Protein AF-A0A2N0QLP4-F1 (afdb_monomer)

pLDDT: mean 78.79, std 18.4, range [30.2, 96.81]

Organism: NCBI:txid588596

Solvent-accessible surface area (backbone atoms only — not comparable to full-atom values): 8667 Å² total; per-residue (Å²): 113,74,90,75,47,70,54,49,47,55,78,77,74,35,50,62,69,62,49,50,54,50,49,53,53,49,31,59,76,67,69,59,76,53,59,71,58,51,53,51,50,56,58,71,15,49,78,72,50,91,89,51,46,68,65,55,48,53,53,50,51,66,64,52,64,86,53,86,44,71,70,59,44,50,50,46,46,52,55,46,45,57,53,60,49,67,59,84,50,93,89,62,85,76,83,59,62,44,80,93,77,69,45,42,76,80,67,47,88,86,65,79,62,91,50,103,51,104,46,83,66,80,75,79,78,84,67,97,75,83,84,79,84,131

Foldseek 3Di:
DLLPAAADFVLRVGDLVVSLVVLVVVCVVVVVFDLVVSLVSLVSNYPQDPVCNVVLVVQSCVLSVPDDGPVSNSVSVVVSSVVVSPDDDQVDQDWDADPVVRDIPVNDPPDQPPAPDPDSRNRDDDDPDDDDDD

Sequence (134 aa):
MLQSLKYVPENKGGNTSKFISKFRKLCYNAEINDIEEQKKYLYNSLPLPINHFDSISIEFYKKMENEDSINKLIKEFEDFAVYLSKLITNESIVVLKHVATGKYLSSNANLCYNTGSSTQLIRHFYKPNLFSYF

Radius of gyration: 19.39 Å; Cα contacts (8 Å, |Δi|>4): 91; chains: 1; bounding box: 48×26×48 Å

Structure (mmCIF, N/CA/C/O backbone):
data_AF-A0A2N0QLP4-F1
#
_entry.id   AF-A0A2N0QLP4-F1
#
loop_
_atom_site.group_PDB
_atom_site.id
_atom_site.type_symbol
_atom_site.label_atom_id
_atom_site.label_alt_id
_atom_site.label_comp_id
_atom_site.label_asym_id
_atom_site.label_entity_id
_atom_site.label_seq_id
_atom_site.pdbx_PDB_ins_code
_atom_site.Cartn_x
_atom_site.Cartn_y
_atom_site.Cartn_z
_atom_site.occupancy
_atom_site.B_iso_or_equiv
_atom_site.auth_seq_id
_atom_site.auth_comp_id
_atom_site.auth_asym_id
_atom_site.auth_atom_id
_atom_site.pdbx_PDB_model_num
ATOM 1 N N . MET A 1 1 ? -6.282 -9.452 12.109 1.00 62.16 1 MET A N 1
ATOM 2 C CA . MET A 1 1 ? -7.005 -8.157 12.232 1.00 62.16 1 MET A CA 1
ATOM 3 C C . MET A 1 1 ? -6.045 -7.045 11.822 1.00 62.16 1 MET A C 1
ATOM 5 O O . MET A 1 1 ? -4.859 -7.319 11.869 1.00 62.16 1 MET A O 1
ATOM 9 N N . LEU A 1 2 ? -6.525 -5.890 11.334 1.00 68.31 2 LEU A N 1
ATOM 10 C CA . LEU A 1 2 ? -5.818 -4.779 10.636 1.00 68.31 2 LEU A CA 1
ATOM 11 C C . LEU A 1 2 ? -4.276 -4.708 10.653 1.00 68.31 2 LEU A C 1
ATOM 13 O O . LEU A 1 2 ? -3.692 -4.498 9.599 1.00 68.31 2 LEU A O 1
ATOM 17 N N . GLN A 1 3 ? -3.616 -4.949 11.784 1.00 67.19 3 GLN A N 1
ATOM 18 C CA . GLN A 1 3 ? -2.157 -5.093 11.910 1.00 67.19 3 GLN A CA 1
ATOM 19 C C . GLN A 1 3 ? -1.514 -6.108 10.941 1.00 67.19 3 GLN A C 1
ATOM 21 O O . GLN A 1 3 ? -0.334 -6.003 10.631 1.00 67.19 3 GLN A O 1
ATOM 26 N N . SER A 1 4 ? -2.269 -7.095 10.445 1.00 78.31 4 SER A N 1
ATOM 27 C CA . SER A 1 4 ? -1.783 -8.069 9.456 1.00 78.31 4 SER A CA 1
ATOM 28 C C . SER A 1 4 ? -2.093 -7.687 8.002 1.00 78.31 4 SER A C 1
ATOM 30 O O . SER A 1 4 ? -1.813 -8.471 7.091 1.00 78.31 4 SER A O 1
ATOM 32 N N . LEU A 1 5 ? -2.741 -6.541 7.764 1.00 90.81 5 LEU A N 1
ATOM 33 C CA . LEU A 1 5 ? -3.064 -6.066 6.425 1.00 90.81 5 LEU A CA 1
ATOM 34 C C . LEU A 1 5 ? -1.792 -5.520 5.773 1.00 90.81 5 LEU A C 1
ATOM 36 O O . LEU A 1 5 ? -1.170 -4.602 6.291 1.00 90.81 5 LEU A O 1
ATOM 40 N N . LYS A 1 6 ? -1.421 -6.084 4.625 1.00 92.88 6 LYS A N 1
ATOM 41 C CA . LYS A 1 6 ? -0.271 -5.632 3.843 1.00 92.88 6 LYS A CA 1
ATOM 42 C C . LYS A 1 6 ? -0.750 -5.060 2.525 1.00 92.88 6 LYS A C 1
ATOM 44 O O . LYS A 1 6 ? -1.535 -5.701 1.820 1.00 92.88 6 LYS A O 1
ATOM 49 N N . TYR A 1 7 ? -0.271 -3.871 2.209 1.00 93.50 7 TYR A N 1
ATOM 50 C CA . TYR A 1 7 ? -0.460 -3.253 0.915 1.00 93.50 7 TYR A CA 1
ATOM 51 C C . TYR A 1 7 ? 0.591 -3.775 -0.070 1.00 93.50 7 TYR A C 1
ATOM 53 O O . TYR A 1 7 ? 1.770 -3.909 0.257 1.00 93.50 7 TYR A O 1
ATOM 61 N N . VAL A 1 8 ? 0.150 -4.071 -1.291 1.00 91.50 8 VAL A N 1
ATOM 62 C CA . VAL A 1 8 ? 1.025 -4.404 -2.417 1.00 91.50 8 VAL A CA 1
ATOM 63 C C . VAL A 1 8 ? 0.704 -3.414 -3.537 1.00 91.50 8 VAL A C 1
ATOM 65 O O . VAL A 1 8 ? -0.445 -3.388 -3.982 1.00 91.50 8 VAL A O 1
ATOM 68 N N . PRO A 1 9 ? 1.677 -2.602 -3.982 1.00 89.19 9 PRO A N 1
ATOM 69 C CA . PRO A 1 9 ? 1.509 -1.700 -5.111 1.00 89.19 9 PRO A CA 1
ATOM 70 C C . PRO A 1 9 ? 1.201 -2.438 -6.414 1.00 89.19 9 PRO A C 1
ATOM 72 O O . PRO A 1 9 ? 1.633 -3.573 -6.628 1.00 89.19 9 PRO A O 1
ATOM 75 N N . GLU A 1 10 ? 0.498 -1.773 -7.325 1.00 89.44 10 GLU A N 1
ATOM 76 C CA . GLU A 1 10 ? 0.076 -2.366 -8.603 1.00 89.44 10 GLU A CA 1
ATOM 77 C C . GLU A 1 10 ? 1.251 -2.755 -9.503 1.00 89.44 10 GLU A C 1
ATOM 79 O O . GLU A 1 10 ? 1.219 -3.808 -10.135 1.00 89.44 10 GLU A O 1
ATOM 84 N N . ASN A 1 11 ? 2.345 -1.985 -9.484 1.00 83.94 11 ASN A N 1
ATOM 85 C CA . ASN A 1 11 ? 3.571 -2.328 -10.217 1.00 83.94 11 ASN A CA 1
ATOM 86 C C . ASN A 1 11 ? 4.246 -3.624 -9.714 1.00 83.94 11 ASN A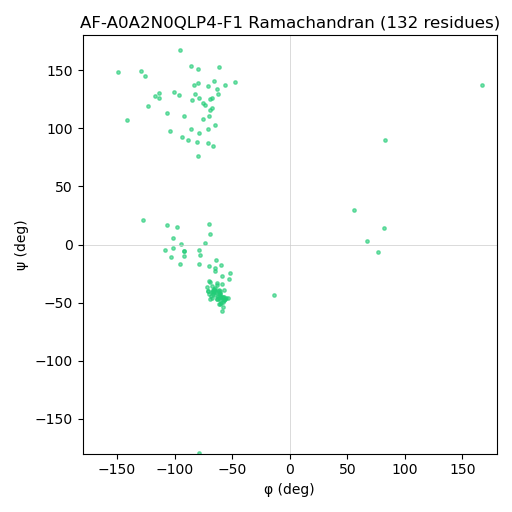 C 1
ATOM 88 O O . ASN A 1 11 ? 5.106 -4.170 -10.399 1.00 83.94 11 ASN A O 1
ATOM 92 N N . LYS A 1 12 ? 3.846 -4.132 -8.540 1.00 86.12 12 LYS A N 1
ATOM 93 C CA . LYS A 1 12 ? 4.264 -5.419 -7.962 1.00 86.12 12 LYS A CA 1
ATOM 94 C C . LYS A 1 12 ? 3.156 -6.482 -8.036 1.00 86.12 12 LYS A C 1
ATOM 96 O O . LYS A 1 12 ? 3.220 -7.482 -7.327 1.00 86.12 12 LYS A O 1
ATOM 101 N N . GLY A 1 13 ? 2.135 -6.273 -8.873 1.00 88.25 13 GLY A N 1
ATOM 102 C CA . GLY A 1 13 ? 1.015 -7.202 -9.065 1.00 88.25 13 GLY A CA 1
ATOM 103 C C . GLY A 1 13 ? -0.091 -7.098 -8.009 1.00 88.25 13 GLY A C 1
ATOM 104 O O . GLY A 1 13 ? -0.919 -8.002 -7.889 1.00 88.25 13 GLY A O 1
ATOM 105 N N . GLY A 1 14 ? -0.101 -6.027 -7.214 1.00 92.62 14 GLY A N 1
ATOM 106 C CA . GLY A 1 14 ? -1.159 -5.758 -6.247 1.00 92.62 14 GLY A CA 1
ATOM 107 C C . GLY A 1 14 ? -2.430 -5.168 -6.863 1.00 92.62 14 GLY A C 1
ATOM 108 O O . GLY A 1 14 ? -2.531 -4.967 -8.069 1.00 92.62 14 GLY A O 1
ATOM 109 N N . ASN A 1 15 ? -3.422 -4.889 -6.014 1.00 95.25 15 ASN A N 1
ATOM 110 C CA . ASN A 1 15 ? -4.681 -4.260 -6.418 1.00 95.25 15 ASN A CA 1
ATOM 111 C C . ASN A 1 15 ? -5.135 -3.268 -5.339 1.00 95.25 15 ASN A C 1
ATOM 113 O O . ASN A 1 15 ? -5.599 -3.675 -4.266 1.00 95.25 15 ASN A O 1
ATOM 117 N N . THR A 1 16 ? -5.001 -1.975 -5.639 1.00 95.56 16 THR A N 1
ATOM 118 C CA . THR A 1 16 ? -5.281 -0.874 -4.707 1.00 95.56 16 THR A CA 1
ATOM 119 C C . THR A 1 16 ? -6.746 -0.857 -4.282 1.00 95.56 16 THR A C 1
ATOM 121 O O . THR A 1 16 ? -7.044 -0.824 -3.089 1.00 95.56 16 THR A O 1
ATOM 124 N N . SER A 1 17 ? -7.673 -1.006 -5.232 1.00 96.19 17 SER A N 1
ATOM 125 C CA . SER A 1 17 ? -9.117 -1.021 -4.960 1.00 96.19 17 SER A CA 1
ATOM 126 C C . SER A 1 17 ? -9.525 -2.166 -4.018 1.00 96.19 17 SER A C 1
ATOM 128 O O . SER A 1 17 ? -10.250 -1.964 -3.039 1.00 96.19 17 SER A O 1
ATOM 130 N N . LYS A 1 18 ? -8.994 -3.375 -4.242 1.00 96.56 18 LYS A N 1
ATOM 131 C CA . LYS A 1 18 ? -9.242 -4.548 -3.389 1.00 96.56 18 LYS A CA 1
ATOM 132 C C . LYS A 1 18 ? -8.672 -4.356 -1.986 1.00 96.56 18 LYS A C 1
ATOM 134 O O . LYS A 1 18 ? -9.309 -4.755 -1.008 1.00 96.56 18 LYS A O 1
ATOM 139 N N . PHE A 1 19 ? -7.488 -3.754 -1.879 1.00 96.50 19 PHE A N 1
ATOM 140 C CA . PHE A 1 19 ? -6.898 -3.392 -0.594 1.00 96.50 19 PHE A CA 1
ATOM 141 C C . PHE A 1 19 ? -7.784 -2.391 0.158 1.00 96.50 19 PHE A C 1
ATOM 143 O O . PHE A 1 19 ? -8.158 -2.670 1.296 1.00 96.50 19 PHE A O 1
ATOM 150 N N . ILE A 1 20 ? -8.196 -1.295 -0.487 1.00 96.81 20 ILE A N 1
ATOM 151 C CA . ILE A 1 20 ? -9.054 -0.252 0.099 1.00 96.81 20 I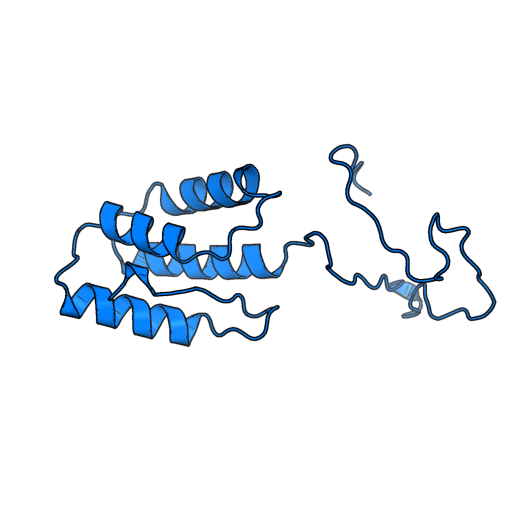LE A CA 1
ATOM 152 C C . ILE A 1 20 ? -10.388 -0.833 0.570 1.00 96.81 20 ILE A C 1
ATOM 154 O O . ILE A 1 20 ? -10.823 -0.566 1.689 1.00 96.81 20 ILE A O 1
ATOM 158 N N . SER A 1 21 ? -11.026 -1.672 -0.250 1.00 96.69 21 SER A N 1
ATOM 159 C CA . SER A 1 21 ? -12.279 -2.344 0.111 1.00 96.69 21 SER A CA 1
ATOM 160 C C . SER A 1 21 ? -12.120 -3.188 1.381 1.00 96.69 21 SER A C 1
ATOM 162 O O . SER A 1 21 ? -12.927 -3.099 2.311 1.00 96.69 21 SER A O 1
ATOM 164 N N . LYS A 1 22 ? -11.030 -3.961 1.466 1.00 96.12 22 LYS A N 1
ATOM 165 C CA . LYS A 1 22 ? -10.715 -4.772 2.646 1.00 96.12 22 LYS A CA 1
ATOM 166 C C . LYS A 1 22 ? -10.389 -3.907 3.864 1.00 96.12 22 LYS A C 1
ATOM 168 O O . LYS A 1 22 ? -10.861 -4.222 4.952 1.00 96.12 22 LYS A O 1
ATOM 173 N N . PHE A 1 23 ? -9.615 -2.839 3.687 1.00 96.00 23 PHE A N 1
ATOM 174 C CA . PHE A 1 23 ? -9.278 -1.879 4.736 1.00 96.00 23 PHE A CA 1
ATOM 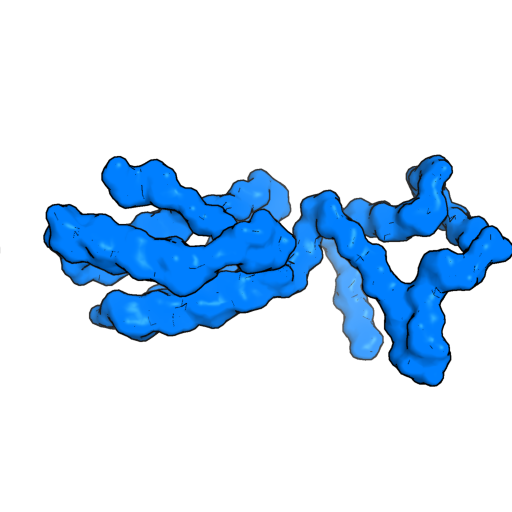175 C C . PHE A 1 23 ? -10.542 -1.258 5.340 1.00 96.00 23 PHE A C 1
ATOM 177 O O . PHE A 1 23 ? -10.773 -1.406 6.536 1.00 96.00 23 PHE A O 1
ATOM 184 N N . ARG A 1 24 ? -11.422 -0.687 4.505 1.00 94.94 24 ARG A N 1
ATOM 185 C CA . ARG A 1 24 ? -12.695 -0.086 4.939 1.00 94.94 24 ARG A CA 1
ATOM 186 C C . ARG A 1 24 ? -13.555 -1.068 5.726 1.00 94.94 24 ARG A C 1
ATOM 188 O O . ARG A 1 24 ? -14.052 -0.726 6.794 1.00 94.94 24 ARG A O 1
ATOM 195 N N . LYS A 1 25 ? -13.695 -2.302 5.228 1.00 94.75 25 LYS A N 1
ATOM 196 C CA . LYS A 1 25 ? -14.460 -3.353 5.914 1.00 94.75 25 LYS A CA 1
ATOM 197 C C . LYS A 1 25 ? -13.878 -3.678 7.291 1.00 94.75 25 LYS A C 1
ATOM 199 O O . LYS A 1 25 ? -14.630 -3.903 8.230 1.00 94.75 25 LYS A O 1
ATOM 204 N N . LEU A 1 26 ? -12.552 -3.713 7.416 1.00 94.62 26 LEU A N 1
ATOM 205 C CA . LEU A 1 26 ? -11.899 -3.975 8.695 1.00 94.62 26 LEU A CA 1
ATOM 206 C C . LEU A 1 26 ? -12.058 -2.809 9.675 1.00 94.62 26 LEU A C 1
ATOM 208 O O . LEU A 1 26 ? -12.342 -3.075 10.836 1.00 94.62 26 LEU A O 1
ATOM 212 N N . CYS A 1 27 ? -11.914 -1.559 9.224 1.00 93.88 27 CYS A N 1
ATOM 213 C CA . CYS A 1 27 ? -12.145 -0.384 10.070 1.00 93.88 27 CYS A CA 1
ATOM 214 C C . CYS A 1 27 ? -13.588 -0.344 10.575 1.00 93.88 27 CYS A C 1
ATOM 216 O O . CYS A 1 27 ? -13.803 -0.187 11.770 1.00 93.88 27 CYS A O 1
ATOM 218 N N . TYR A 1 28 ? -14.559 -0.578 9.686 1.00 93.25 28 TYR A N 1
ATOM 219 C CA . TYR A 1 28 ? -15.976 -0.631 10.041 1.00 93.25 28 TYR A CA 1
ATOM 220 C C . TYR A 1 28 ? -16.274 -1.729 11.070 1.00 93.25 28 TYR A C 1
ATOM 222 O O . TYR A 1 28 ? -16.866 -1.459 12.107 1.00 93.25 28 TYR A O 1
ATOM 230 N N . ASN A 1 29 ? -15.804 -2.956 10.825 1.00 93.38 29 ASN A N 1
ATOM 231 C CA . ASN A 1 29 ? -16.042 -4.088 11.725 1.00 93.38 29 ASN A CA 1
ATOM 232 C C . ASN A 1 29 ? -15.379 -3.936 13.103 1.00 93.38 29 ASN A C 1
ATOM 234 O O . ASN A 1 29 ? -15.773 -4.627 14.036 1.00 93.38 29 ASN A O 1
ATOM 238 N N . ALA A 1 30 ? -14.332 -3.119 13.203 1.00 92.56 30 ALA A N 1
ATOM 239 C CA . ALA A 1 30 ? -13.612 -2.855 14.444 1.00 92.56 30 ALA A CA 1
ATOM 240 C C . ALA A 1 30 ? -14.003 -1.509 15.079 1.00 92.56 30 ALA A C 1
ATOM 242 O O . ALA A 1 30 ? -13.376 -1.114 16.054 1.00 92.56 30 ALA A O 1
ATOM 243 N N . GLU A 1 31 ? -14.994 -0.809 14.514 1.00 93.75 31 GLU A N 1
ATOM 244 C CA . GLU A 1 31 ? -15.465 0.505 14.973 1.00 93.75 31 GLU A CA 1
ATOM 245 C C . GLU A 1 31 ? -14.353 1.574 15.048 1.00 93.75 31 GLU A C 1
ATOM 247 O O . GLU A 1 31 ? -14.412 2.520 15.833 1.00 93.75 31 GLU A O 1
ATOM 252 N N . ILE A 1 32 ? -13.337 1.458 14.185 1.00 93.38 32 ILE A N 1
ATOM 253 C CA . ILE A 1 32 ? -12.212 2.399 14.113 1.00 93.38 32 ILE A CA 1
ATOM 254 C C . ILE A 1 32 ? -12.651 3.618 13.307 1.00 93.38 32 ILE A C 1
ATOM 256 O O . ILE A 1 32 ? -12.488 3.677 12.085 1.00 93.38 32 ILE A O 1
ATOM 260 N N . ASN A 1 33 ? -13.227 4.590 14.006 1.00 91.81 33 ASN A N 1
ATOM 261 C CA . ASN A 1 33 ? -13.699 5.849 13.430 1.00 91.81 33 ASN A CA 1
ATOM 262 C C . ASN A 1 33 ? -12.667 6.982 13.539 1.00 91.81 33 ASN A C 1
ATOM 264 O O . ASN A 1 33 ? -12.786 7.976 12.826 1.00 91.81 33 ASN A O 1
ATOM 268 N N . ASP A 1 34 ? -11.659 6.829 14.403 1.00 94.25 34 ASP A N 1
ATOM 269 C CA . ASP A 1 34 ? -10.596 7.816 14.577 1.00 94.25 34 ASP A CA 1
ATOM 270 C C . ASP A 1 34 ? -9.691 7.883 13.338 1.00 94.25 34 ASP A C 1
ATOM 272 O O . ASP A 1 34 ? -9.147 6.878 12.869 1.00 94.25 34 ASP A O 1
ATOM 276 N N . ILE A 1 35 ? -9.541 9.088 12.791 1.00 93.25 35 ILE A N 1
ATOM 277 C CA . ILE A 1 35 ? -8.813 9.312 11.540 1.00 93.25 35 ILE A CA 1
ATOM 278 C C . ILE A 1 35 ? -7.306 9.131 11.727 1.00 93.25 35 ILE A C 1
ATOM 280 O O . ILE A 1 35 ? -6.645 8.570 10.850 1.00 93.25 35 ILE A O 1
ATOM 284 N N . GLU A 1 36 ? -6.760 9.534 12.872 1.00 92.69 36 GLU A N 1
ATOM 285 C CA . GLU A 1 36 ? -5.339 9.353 13.170 1.00 92.69 36 GLU A CA 1
ATOM 286 C C . GLU A 1 36 ? -4.984 7.870 13.329 1.00 92.69 36 GLU A C 1
ATOM 288 O O . GLU A 1 36 ? -3.932 7.413 12.872 1.00 92.69 36 GLU A O 1
ATOM 293 N N . GLU A 1 37 ? -5.884 7.073 13.901 1.00 94.00 37 GLU A N 1
ATOM 294 C CA . GLU A 1 37 ? -5.739 5.624 13.968 1.00 94.00 37 GLU A CA 1
ATOM 295 C C . GLU A 1 37 ? -5.781 4.985 12.570 1.00 94.00 37 GLU A C 1
ATOM 297 O O . GLU A 1 37 ? -4.926 4.159 12.234 1.00 94.00 37 GLU A O 1
ATOM 302 N N . GLN A 1 38 ? -6.703 5.412 11.701 1.00 94.25 38 GLN A N 1
ATOM 303 C CA . GLN A 1 38 ? -6.764 4.946 10.310 1.00 94.25 38 GLN A CA 1
ATOM 304 C C . GLN A 1 38 ? -5.490 5.289 9.522 1.00 94.25 38 GLN A C 1
ATOM 306 O O . GLN A 1 38 ? -4.965 4.420 8.816 1.00 94.25 38 GLN A O 1
ATOM 311 N N . LYS A 1 39 ? -4.949 6.508 9.680 1.00 93.62 39 LYS A N 1
ATOM 312 C CA . LYS A 1 39 ? -3.662 6.925 9.088 1.00 93.62 39 LYS A CA 1
ATOM 313 C C . LYS A 1 39 ? -2.533 5.985 9.513 1.00 93.62 39 LYS A C 1
ATOM 315 O O . LYS A 1 39 ? -1.784 5.501 8.662 1.00 93.62 39 LYS A O 1
ATOM 320 N N . LYS A 1 40 ? -2.448 5.658 10.808 1.00 92.06 40 LYS A N 1
ATOM 321 C CA . LYS A 1 40 ? -1.449 4.715 11.343 1.00 92.06 40 LYS A CA 1
ATOM 322 C C . LYS A 1 40 ? -1.585 3.323 10.734 1.00 92.06 40 LYS A C 1
ATOM 324 O O . LYS A 1 40 ? -0.576 2.724 10.370 1.00 92.06 40 LYS A O 1
ATOM 329 N N . TYR A 1 41 ? -2.802 2.799 10.580 1.00 93.62 41 TYR A N 1
ATOM 330 C CA . TYR A 1 41 ? -2.991 1.488 9.950 1.00 93.62 41 TYR A CA 1
ATOM 331 C C . TYR A 1 41 ? -2.615 1.478 8.468 1.00 93.62 41 TYR A C 1
ATOM 333 O O . TYR A 1 41 ? -1.983 0.520 8.020 1.00 93.62 41 TYR A O 1
ATOM 341 N N . LEU A 1 42 ? -2.964 2.524 7.712 1.00 93.88 42 LEU A N 1
ATOM 342 C CA . LEU A 1 42 ? -2.540 2.651 6.316 1.00 93.88 42 LEU A CA 1
ATOM 343 C C . LEU A 1 42 ? -1.015 2.684 6.217 1.00 93.88 42 LEU A C 1
ATOM 345 O O . LEU A 1 42 ? -0.450 1.903 5.453 1.00 93.88 42 LEU A O 1
ATOM 349 N N . TYR A 1 43 ? -0.356 3.501 7.038 1.00 91.94 43 TYR A N 1
ATOM 350 C CA . TYR A 1 43 ? 1.102 3.581 7.090 1.00 91.94 43 TYR A CA 1
ATOM 351 C C . TYR A 1 43 ? 1.749 2.227 7.412 1.00 91.94 43 TYR A C 1
ATOM 353 O O . TYR A 1 43 ? 2.609 1.750 6.674 1.00 91.94 43 TYR A O 1
ATOM 361 N N . ASN A 1 44 ? 1.274 1.550 8.460 1.00 90.25 44 ASN A N 1
ATOM 362 C CA . ASN A 1 44 ? 1.804 0.252 8.887 1.00 90.25 44 ASN A CA 1
ATOM 363 C C . ASN A 1 44 ? 1.583 -0.863 7.855 1.00 90.25 44 ASN A C 1
ATOM 365 O O . ASN A 1 44 ? 2.267 -1.885 7.890 1.00 90.25 44 ASN A O 1
ATOM 369 N N . SER A 1 45 ? 0.629 -0.687 6.939 1.00 92.38 45 SER A N 1
ATOM 370 C CA . SER A 1 45 ? 0.389 -1.638 5.856 1.00 92.38 45 SER A CA 1
ATOM 371 C C . SER A 1 45 ? 1.385 -1.509 4.700 1.00 92.38 45 SER A C 1
ATOM 373 O O . SER A 1 45 ? 1.470 -2.425 3.876 1.00 92.38 45 SER A O 1
ATOM 375 N N . LEU A 1 46 ? 2.118 -0.392 4.606 1.00 89.62 46 LEU A N 1
ATOM 376 C CA . LEU A 1 46 ? 3.003 -0.107 3.482 1.00 89.62 46 LEU A CA 1
ATOM 377 C C . LEU A 1 46 ? 4.182 -1.091 3.426 1.00 89.62 46 LEU A C 1
ATOM 379 O O . LEU A 1 46 ? 4.777 -1.422 4.453 1.00 89.62 46 LEU A O 1
ATOM 383 N N . PRO A 1 47 ? 4.590 -1.529 2.222 1.00 80.56 47 PRO A N 1
ATOM 384 C CA . PRO A 1 47 ? 5.789 -2.335 2.051 1.00 80.56 47 PRO A CA 1
ATOM 385 C C . PRO A 1 47 ? 7.019 -1.420 2.073 1.00 80.56 47 PRO A C 1
ATOM 387 O O . PRO A 1 47 ? 7.579 -1.096 1.026 1.00 80.56 47 PRO A O 1
ATOM 390 N N . LEU A 1 48 ? 7.406 -0.965 3.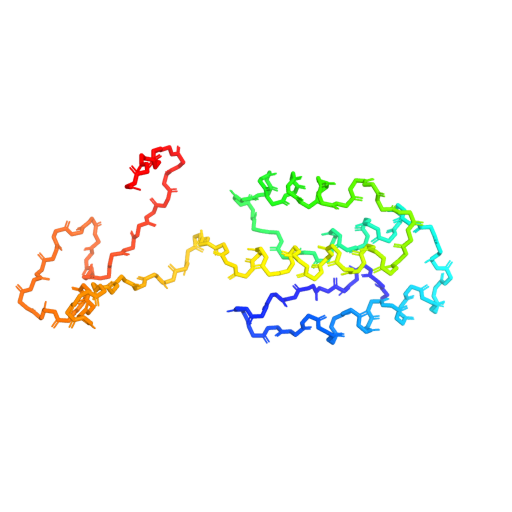265 1.00 70.88 48 LEU A N 1
ATOM 391 C CA . LEU A 1 48 ? 8.518 -0.035 3.457 1.00 70.88 48 LEU A CA 1
ATOM 392 C C . LEU A 1 48 ? 9.857 -0.739 3.153 1.00 70.88 48 LEU A C 1
ATOM 394 O O . LEU A 1 48 ? 10.220 -1.689 3.853 1.00 70.88 48 LEU A O 1
ATOM 398 N N . PRO A 1 49 ? 10.613 -0.314 2.120 1.00 61.31 49 PRO A N 1
ATOM 399 C CA . PRO A 1 49 ? 11.972 -0.792 1.907 1.00 61.31 49 PRO A CA 1
ATOM 400 C C . PRO A 1 49 ? 12.882 -0.214 2.994 1.00 61.31 49 PRO A C 1
ATOM 402 O O . PRO A 1 49 ? 12.845 0.991 3.243 1.00 61.31 49 PRO A O 1
ATOM 405 N N . ILE A 1 50 ? 13.761 -1.041 3.566 1.00 55.88 50 ILE A N 1
ATOM 406 C CA . ILE A 1 50 ? 14.693 -0.658 4.648 1.00 55.88 50 ILE A CA 1
ATOM 407 C C . ILE A 1 50 ? 15.531 0.590 4.284 1.00 55.88 50 ILE A C 1
ATOM 409 O O . ILE A 1 50 ? 15.861 1.383 5.156 1.00 55.88 50 ILE A O 1
ATOM 413 N N . ASN A 1 51 ? 15.810 0.818 2.992 1.00 56.50 51 ASN A N 1
ATOM 414 C CA . ASN A 1 51 ? 16.734 1.863 2.524 1.00 56.50 51 ASN A CA 1
ATOM 415 C C . ASN A 1 51 ? 16.056 3.140 1.980 1.00 56.50 51 ASN A C 1
ATOM 417 O O . ASN A 1 51 ? 16.756 4.071 1.594 1.00 56.50 51 ASN A O 1
ATOM 421 N N . HIS A 1 52 ? 14.721 3.189 1.906 1.00 59.62 52 HIS A N 1
ATOM 422 C CA . HIS A 1 52 ? 13.958 4.359 1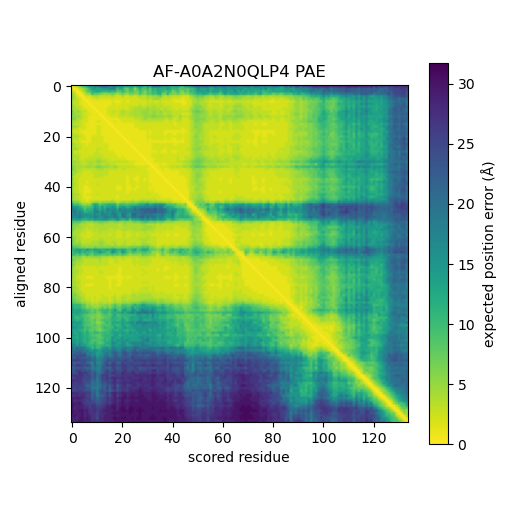.419 1.00 59.62 52 HIS A CA 1
ATOM 423 C C . HIS A 1 52 ? 12.875 4.795 2.412 1.00 59.62 52 HIS A C 1
ATOM 425 O O . HIS A 1 52 ? 11.891 5.437 2.039 1.00 59.62 52 HIS A O 1
ATOM 431 N N . PHE A 1 53 ? 13.053 4.405 3.674 1.00 65.75 53 PHE A N 1
ATOM 432 C CA . PHE A 1 53 ? 12.090 4.627 4.739 1.00 65.75 53 PHE A CA 1
ATOM 433 C C . PHE A 1 53 ? 11.773 6.117 4.903 1.00 65.75 53 PHE A C 1
ATOM 435 O O . PHE A 1 53 ? 10.602 6.484 4.929 1.00 65.75 53 PHE A O 1
ATOM 442 N N . ASP A 1 54 ? 12.787 6.983 4.894 1.00 72.88 54 ASP A N 1
ATOM 443 C CA . ASP A 1 54 ? 12.600 8.401 5.213 1.00 72.88 54 ASP A CA 1
ATOM 444 C C . ASP A 1 54 ? 11.805 9.157 4.138 1.00 72.88 54 ASP A C 1
ATOM 446 O O . ASP A 1 54 ? 10.843 9.849 4.462 1.00 72.88 54 ASP A O 1
ATOM 450 N N . SER A 1 55 ? 12.121 8.988 2.848 1.00 81.25 55 SER A N 1
ATOM 451 C CA . SER A 1 55 ? 11.440 9.740 1.781 1.00 81.25 55 SER A CA 1
ATOM 452 C C . SER A 1 55 ? 9.995 9.294 1.570 1.00 81.25 55 SER A C 1
ATOM 454 O O . SER A 1 55 ? 9.115 10.128 1.377 1.00 81.25 55 SER A O 1
ATOM 456 N N . ILE A 1 56 ? 9.736 7.984 1.629 1.00 85.25 56 ILE A N 1
ATOM 457 C CA . ILE A 1 56 ? 8.381 7.437 1.487 1.00 85.25 56 ILE A CA 1
ATOM 458 C C . ILE A 1 56 ? 7.515 7.847 2.679 1.00 85.25 56 ILE A C 1
ATOM 460 O O . ILE A 1 56 ? 6.354 8.209 2.491 1.00 85.25 56 ILE A O 1
ATOM 464 N N . SER A 1 57 ? 8.076 7.820 3.890 1.00 87.06 57 SER A N 1
ATOM 465 C CA . SER A 1 57 ? 7.347 8.201 5.101 1.00 87.06 57 SER A CA 1
ATOM 466 C C . SER A 1 57 ? 7.016 9.687 5.107 1.00 87.06 57 SER A C 1
ATOM 468 O O . SER A 1 57 ? 5.868 10.042 5.355 1.00 87.06 57 SER A O 1
ATOM 470 N N . ILE A 1 58 ? 7.982 10.551 4.773 1.00 87.94 58 ILE A N 1
ATOM 471 C CA . ILE A 1 58 ? 7.755 12.000 4.669 1.00 87.94 58 ILE A CA 1
ATOM 472 C C . ILE A 1 58 ? 6.637 12.296 3.667 1.00 87.94 58 ILE A C 1
ATOM 474 O O . ILE A 1 58 ? 5.713 13.039 3.990 1.00 87.94 58 ILE A O 1
ATOM 478 N N . GLU A 1 59 ? 6.685 11.692 2.476 1.00 90.31 59 GLU A N 1
ATOM 479 C CA . GLU A 1 59 ? 5.667 11.930 1.450 1.00 90.31 59 GLU A CA 1
ATOM 480 C C . GLU A 1 59 ? 4.290 11.407 1.879 1.00 90.31 59 GLU A C 1
ATOM 482 O O . GLU A 1 59 ? 3.282 12.078 1.657 1.00 90.31 59 GLU A O 1
ATOM 487 N N . PHE A 1 60 ? 4.237 10.245 2.543 1.00 92.56 60 PHE A N 1
ATOM 488 C CA . PHE A 1 60 ? 2.997 9.719 3.108 1.00 92.56 60 PHE A CA 1
ATOM 489 C C . PHE A 1 60 ? 2.397 10.700 4.116 1.00 92.56 60 PHE A C 1
ATOM 491 O O . PHE A 1 60 ? 1.266 11.139 3.939 1.00 92.56 60 PHE A O 1
ATOM 498 N N . TYR A 1 61 ? 3.148 11.082 5.152 1.00 90.69 61 TYR A N 1
ATOM 499 C CA . TYR A 1 61 ? 2.627 11.970 6.192 1.00 90.69 61 TYR A CA 1
ATOM 500 C C . TYR A 1 61 ? 2.216 13.329 5.630 1.00 90.69 61 TYR A C 1
ATOM 502 O O . TYR A 1 61 ? 1.154 13.822 5.990 1.00 90.69 61 TYR A O 1
ATOM 510 N N . LYS A 1 62 ? 2.984 13.880 4.684 1.00 91.94 62 LYS A N 1
ATOM 511 C CA . LYS A 1 62 ? 2.651 15.133 3.997 1.00 91.94 62 LYS A CA 1
ATOM 512 C C . LYS A 1 62 ? 1.332 15.050 3.227 1.00 91.94 62 LYS A C 1
ATOM 514 O O . LYS A 1 62 ? 0.543 15.988 3.269 1.00 91.94 62 LYS A O 1
ATOM 519 N N . LYS A 1 63 ? 1.074 13.940 2.526 1.00 91.38 63 LYS A N 1
ATOM 520 C CA . LYS A 1 63 ? -0.199 13.732 1.813 1.00 91.38 63 LYS A CA 1
ATOM 521 C C . LYS A 1 63 ? -1.377 13.511 2.757 1.00 91.38 63 LYS A C 1
ATOM 523 O O . LYS A 1 63 ? -2.485 13.909 2.437 1.00 91.38 63 LYS A O 1
ATOM 528 N N . MET A 1 64 ? -1.140 12.907 3.919 1.00 91.88 64 MET A N 1
ATOM 529 C CA . MET A 1 64 ? -2.197 12.565 4.877 1.00 91.88 64 MET A CA 1
ATOM 530 C C . MET A 1 64 ? -2.457 13.646 5.939 1.00 91.88 64 MET A C 1
ATOM 532 O O . MET A 1 64 ? -3.371 13.488 6.748 1.00 91.88 64 MET A O 1
ATOM 536 N N . GLU A 1 65 ? -1.660 14.715 5.987 1.00 86.12 65 GLU A N 1
ATOM 537 C CA . GLU A 1 65 ? -1.611 15.668 7.105 1.00 86.12 65 GLU A CA 1
ATOM 538 C C . GLU A 1 65 ? -2.975 16.310 7.405 1.00 86.12 65 GLU A C 1
ATOM 540 O O . GLU A 1 65 ? -3.437 16.275 8.544 1.00 86.12 65 GLU A O 1
ATOM 545 N N . ASN A 1 66 ? -3.670 16.800 6.377 1.00 82.75 66 ASN A N 1
ATOM 546 C CA . ASN A 1 66 ? -4.872 17.629 6.534 1.00 82.75 66 ASN A CA 1
ATOM 547 C C . ASN A 1 66 ? -6.194 16.859 6.388 1.00 82.75 66 ASN A C 1
ATOM 549 O O . ASN A 1 66 ? -7.252 17.465 6.208 1.00 82.75 66 ASN A O 1
ATOM 553 N N . GLU A 1 67 ? -6.146 15.528 6.453 1.00 85.38 67 GLU A N 1
ATOM 554 C CA . GLU A 1 67 ? -7.330 14.704 6.233 1.00 85.38 67 GLU A CA 1
ATOM 555 C C . GLU A 1 67 ? -8.166 14.529 7.499 1.00 85.38 67 GLU A C 1
ATOM 557 O O . GLU A 1 67 ? -7.669 14.055 8.522 1.00 85.38 67 GLU A O 1
ATOM 562 N N . ASP A 1 68 ? -9.447 14.896 7.393 1.00 88.75 68 ASP A N 1
ATOM 563 C CA . ASP A 1 68 ? -10.461 14.914 8.459 1.00 88.75 68 ASP A CA 1
ATOM 564 C C . ASP A 1 68 ? -11.525 13.812 8.304 1.00 88.75 68 ASP A C 1
ATOM 566 O O . ASP A 1 68 ? -12.413 13.662 9.143 1.00 88.75 68 ASP A O 1
ATOM 570 N N . SER A 1 69 ? -11.474 13.044 7.212 1.00 91.56 69 SER A N 1
ATOM 571 C CA . SER A 1 69 ? -12.482 12.038 6.887 1.00 91.56 69 SER A CA 1
ATOM 572 C C . SER A 1 69 ? -11.896 10.866 6.109 1.00 91.56 69 SER A C 1
ATOM 574 O O . SER A 1 69 ? -10.998 11.022 5.282 1.00 91.56 69 SER A O 1
ATOM 576 N N . ILE A 1 70 ? -12.470 9.676 6.314 1.00 91.25 70 ILE A N 1
ATOM 577 C CA . ILE A 1 70 ? -12.012 8.446 5.654 1.00 91.25 70 ILE A CA 1
ATOM 578 C C . ILE A 1 70 ? -12.077 8.543 4.125 1.00 91.25 70 ILE A C 1
ATOM 580 O O . ILE A 1 70 ? -11.238 7.985 3.428 1.00 91.25 70 ILE A O 1
ATOM 584 N N . ASN A 1 71 ? -13.063 9.249 3.569 1.00 92.38 71 ASN A N 1
ATOM 585 C CA . ASN A 1 71 ? -13.210 9.341 2.118 1.00 92.38 71 ASN A CA 1
ATOM 586 C C . ASN A 1 71 ? -12.073 10.138 1.484 1.00 92.38 71 ASN A C 1
ATOM 588 O O . ASN A 1 71 ? -11.526 9.696 0.474 1.00 92.38 71 ASN A O 1
ATOM 592 N N . LYS A 1 72 ? -11.708 11.276 2.080 1.00 94.06 72 LYS A N 1
ATOM 593 C CA . LYS A 1 72 ? -10.587 12.069 1.587 1.00 94.06 72 LYS A CA 1
ATOM 594 C C . LYS A 1 72 ? -9.247 11.372 1.866 1.00 94.06 72 LYS A C 1
ATOM 596 O O . LYS A 1 72 ? -8.439 11.256 0.952 1.00 94.06 72 LYS A O 1
ATOM 601 N N . LEU A 1 73 ? -9.091 10.750 3.042 1.00 95.06 73 LEU A N 1
ATOM 602 C CA . LEU A 1 73 ? -7.933 9.909 3.375 1.00 95.06 73 LEU A CA 1
ATOM 603 C C . LEU A 1 73 ? -7.692 8.803 2.335 1.00 95.06 73 LEU A C 1
ATOM 605 O O . LEU A 1 73 ? -6.568 8.579 1.895 1.00 95.06 73 LEU A O 1
ATOM 609 N N . ILE A 1 74 ? -8.752 8.105 1.921 1.00 95.38 74 ILE A N 1
ATOM 610 C CA . ILE A 1 74 ? -8.657 7.057 0.900 1.00 95.38 74 ILE A CA 1
ATOM 611 C C . ILE A 1 74 ? -8.273 7.632 -0.463 1.00 95.38 74 ILE A C 1
ATOM 613 O O . ILE A 1 74 ? -7.477 7.012 -1.161 1.00 95.38 74 ILE A O 1
ATOM 617 N N . LYS A 1 75 ? -8.786 8.809 -0.825 1.00 95.00 75 LYS A N 1
ATOM 618 C CA . LYS A 1 75 ? -8.418 9.475 -2.077 1.00 95.00 75 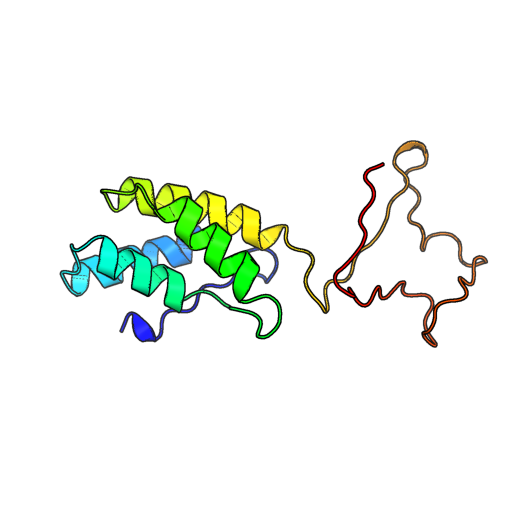LYS A CA 1
ATOM 619 C C . LYS A 1 75 ? -6.930 9.841 -2.100 1.00 95.00 75 LYS A C 1
ATOM 621 O O . LYS A 1 75 ? -6.235 9.511 -3.056 1.00 95.00 75 LYS A O 1
ATOM 626 N N . GLU A 1 76 ? -6.415 10.436 -1.025 1.00 96.00 76 GLU A N 1
ATOM 627 C CA . GLU A 1 76 ? -4.978 10.723 -0.915 1.00 96.00 76 GLU A CA 1
ATOM 628 C C . GLU A 1 76 ? -4.134 9.446 -0.909 1.00 96.00 76 GLU A C 1
ATOM 630 O O . GLU A 1 76 ? -3.033 9.425 -1.463 1.00 96.00 76 GLU A O 1
ATOM 635 N N . PHE A 1 77 ? -4.655 8.350 -0.348 1.00 95.56 77 PHE A N 1
ATOM 636 C CA . PHE A 1 77 ? -3.997 7.047 -0.413 1.00 95.56 77 PHE A CA 1
ATOM 637 C C . PHE A 1 77 ? -3.947 6.479 -1.832 1.00 95.56 77 PHE A C 1
ATOM 639 O O . PHE A 1 77 ? -2.931 5.901 -2.206 1.00 95.56 77 PHE A O 1
ATOM 646 N N . GLU A 1 78 ? -4.997 6.642 -2.635 1.00 95.38 78 GLU A N 1
ATOM 647 C CA . GLU A 1 78 ? -4.992 6.255 -4.052 1.00 95.38 78 GLU A CA 1
ATOM 648 C C . GLU A 1 78 ? -3.937 7.050 -4.834 1.00 95.38 78 GLU A C 1
ATOM 650 O O . GLU A 1 78 ? -3.128 6.464 -5.559 1.00 95.38 78 GLU A O 1
ATOM 655 N N . ASP A 1 79 ? -3.852 8.362 -4.613 1.00 94.12 79 ASP A N 1
ATOM 656 C CA . ASP A 1 79 ? -2.817 9.200 -5.227 1.00 94.12 79 ASP A CA 1
ATOM 657 C C . ASP A 1 79 ? -1.408 8.808 -4.754 1.00 94.12 79 ASP A C 1
ATOM 659 O O . ASP A 1 79 ? -0.461 8.731 -5.545 1.00 94.12 79 ASP A O 1
ATOM 663 N N . PHE A 1 80 ? -1.255 8.502 -3.464 1.00 93.69 80 PHE A N 1
ATOM 664 C CA . PHE A 1 80 ? -0.006 7.998 -2.899 1.00 93.69 80 PHE A CA 1
ATOM 665 C C . PHE A 1 80 ? 0.374 6.619 -3.460 1.00 93.69 80 PHE A C 1
ATOM 667 O O . PHE A 1 80 ? 1.544 6.362 -3.736 1.00 93.69 80 PHE A O 1
ATOM 674 N N . ALA A 1 81 ? -0.594 5.734 -3.691 1.00 92.81 81 ALA A N 1
ATOM 675 C CA . ALA A 1 81 ? -0.386 4.436 -4.324 1.00 92.81 81 ALA A CA 1
ATOM 676 C C . ALA A 1 81 ? 0.147 4.579 -5.759 1.00 92.81 81 ALA A C 1
ATOM 678 O O . ALA A 1 81 ? 1.053 3.839 -6.155 1.00 92.81 81 ALA A O 1
ATOM 679 N N . VAL A 1 82 ? -0.362 5.559 -6.512 1.00 91.56 82 VAL A N 1
ATOM 680 C CA . VAL A 1 82 ? 0.153 5.922 -7.842 1.00 91.56 82 VAL A CA 1
ATOM 681 C C . VAL A 1 82 ? 1.564 6.508 -7.756 1.00 91.56 82 VAL A C 1
ATOM 683 O O . VAL A 1 82 ? 2.404 6.209 -8.603 1.00 91.56 82 VAL A O 1
ATOM 686 N N . TYR A 1 83 ? 1.854 7.333 -6.750 1.00 90.12 83 TYR A N 1
ATOM 687 C CA . TYR A 1 83 ? 3.213 7.819 -6.499 1.00 90.12 83 TYR A CA 1
ATOM 688 C C . TYR A 1 83 ? 4.175 6.654 -6.217 1.00 90.12 83 TYR A C 1
ATOM 690 O O . TYR A 1 83 ? 5.196 6.515 -6.892 1.00 90.12 83 TYR A O 1
ATOM 698 N N . LEU A 1 84 ? 3.809 5.764 -5.290 1.00 87.69 84 LEU A N 1
ATOM 699 C CA . LEU A 1 84 ? 4.592 4.584 -4.927 1.00 87.69 84 LEU A CA 1
ATOM 700 C C . LEU A 1 84 ? 4.878 3.675 -6.124 1.00 87.69 84 LEU A C 1
ATOM 702 O O . LEU A 1 84 ? 5.977 3.133 -6.232 1.00 87.69 84 LEU A O 1
ATOM 706 N N . SER A 1 85 ? 3.912 3.494 -7.028 1.00 85.06 85 SER A N 1
ATOM 707 C CA . SER A 1 85 ? 4.078 2.618 -8.192 1.00 85.06 85 SER A CA 1
ATOM 708 C C . SER A 1 85 ? 5.055 3.171 -9.240 1.00 85.06 85 SER A C 1
ATOM 710 O O . SER A 1 85 ? 5.577 2.413 -10.060 1.00 85.06 85 SER A O 1
ATOM 712 N N . LYS A 1 86 ? 5.345 4.475 -9.193 1.00 84.94 86 LYS A N 1
ATOM 713 C CA . LYS A 1 86 ? 6.304 5.153 -10.076 1.00 84.94 86 LYS A CA 1
ATOM 714 C C . LYS A 1 86 ? 7.721 5.205 -9.506 1.00 84.94 86 LYS A C 1
ATOM 716 O O . LYS A 1 86 ? 8.640 5.592 -10.225 1.00 84.94 86 LYS A O 1
ATOM 721 N N . LEU A 1 87 ? 7.916 4.835 -8.239 1.00 81.88 87 LEU A N 1
ATOM 722 C CA . LEU A 1 87 ? 9.237 4.861 -7.620 1.00 81.88 87 LEU A CA 1
ATOM 723 C C . LEU A 1 87 ? 10.161 3.813 -8.244 1.00 81.88 87 LEU A C 1
ATOM 725 O O . LEU A 1 87 ? 9.864 2.619 -8.253 1.00 81.88 87 LEU A O 1
ATOM 729 N N . ILE A 1 88 ? 11.322 4.274 -8.707 1.00 76.88 88 ILE A N 1
ATOM 730 C CA . ILE A 1 88 ? 12.438 3.416 -9.102 1.00 76.88 88 ILE A CA 1
ATOM 731 C C . ILE A 1 88 ? 13.238 3.121 -7.835 1.00 76.88 88 ILE A C 1
ATOM 733 O O . ILE A 1 88 ? 14.013 3.951 -7.367 1.00 76.88 88 ILE A O 1
ATOM 737 N N . THR A 1 89 ? 13.022 1.947 -7.250 1.00 73.62 89 THR A N 1
ATOM 738 C CA . THR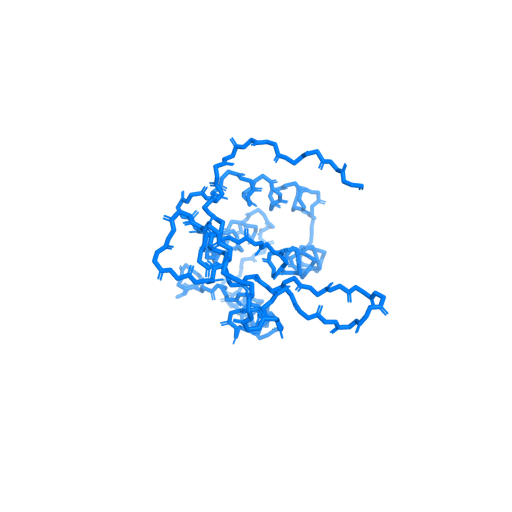 A 1 89 ? 13.784 1.484 -6.082 1.00 73.62 89 THR A CA 1
ATOM 739 C C . THR A 1 89 ? 14.953 0.606 -6.505 1.00 73.62 89 THR A C 1
ATOM 741 O O . THR A 1 89 ? 14.992 0.109 -7.635 1.00 73.62 89 THR A O 1
ATOM 744 N N . ASN A 1 90 ? 15.867 0.327 -5.573 1.00 64.31 90 ASN A N 1
ATOM 745 C CA . ASN A 1 90 ? 16.837 -0.756 -5.741 1.00 64.31 90 ASN A CA 1
ATOM 746 C C . ASN A 1 90 ? 16.119 -2.038 -6.215 1.00 64.31 90 ASN A C 1
ATOM 748 O O . ASN A 1 90 ? 15.000 -2.306 -5.780 1.00 64.31 90 ASN A O 1
ATOM 752 N N . GLU A 1 91 ? 16.750 -2.771 -7.140 1.00 68.56 91 GLU A N 1
ATOM 753 C CA . GLU A 1 91 ? 16.206 -3.945 -7.862 1.00 68.56 91 GLU A CA 1
ATOM 754 C C . GLU A 1 91 ? 15.208 -3.661 -8.994 1.00 68.56 91 GLU A C 1
ATOM 756 O O . GLU A 1 9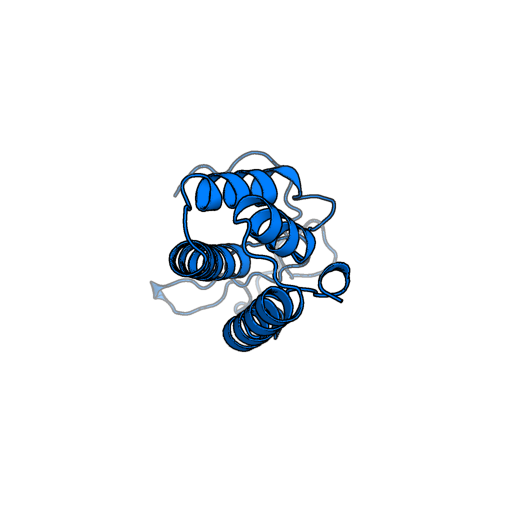1 ? 14.879 -4.576 -9.751 1.00 68.56 91 GLU A O 1
ATOM 761 N N . SER A 1 92 ? 14.783 -2.410 -9.191 1.00 69.44 92 SER A N 1
ATOM 762 C CA . SER A 1 92 ? 13.994 -2.054 -10.375 1.00 69.44 92 SER A CA 1
ATOM 763 C C . SER A 1 92 ? 14.812 -2.278 -11.650 1.00 69.44 92 SER A C 1
ATOM 765 O O . SER A 1 92 ? 15.964 -1.850 -11.747 1.00 69.44 92 SER A O 1
ATOM 767 N N . ILE A 1 93 ? 14.207 -2.921 -12.651 1.00 72.94 93 ILE A N 1
ATOM 768 C CA . ILE A 1 93 ? 14.787 -3.047 -13.992 1.00 72.94 93 ILE A CA 1
ATOM 769 C C . ILE A 1 93 ? 14.266 -1.880 -14.823 1.00 72.94 93 ILE A C 1
ATOM 771 O O . ILE A 1 93 ? 13.081 -1.817 -15.147 1.00 72.94 93 ILE A O 1
ATOM 775 N N . VAL A 1 94 ? 15.154 -0.951 -15.162 1.00 74.06 94 VAL A N 1
ATOM 776 C CA . VAL A 1 94 ? 14.815 0.216 -15.978 1.00 74.06 94 VAL A CA 1
ATOM 777 C C . VAL A 1 94 ? 15.273 -0.029 -17.408 1.00 74.06 94 VAL A C 1
ATOM 779 O O . VAL A 1 94 ? 16.416 -0.414 -17.649 1.00 74.06 94 VAL A O 1
ATOM 782 N N . VAL A 1 95 ? 14.383 0.221 -18.367 1.00 75.94 95 VAL A N 1
ATOM 783 C CA . VAL A 1 95 ? 14.711 0.204 -19.793 1.00 75.94 95 VAL A CA 1
ATOM 784 C C . VAL A 1 95 ? 14.569 1.620 -20.337 1.00 75.94 95 VAL A C 1
ATOM 786 O O . VAL A 1 95 ? 13.514 2.237 -20.213 1.00 75.94 95 VAL A O 1
ATOM 789 N N . LEU A 1 96 ? 15.623 2.127 -20.972 1.00 80.81 96 LEU A N 1
ATOM 790 C CA . LEU A 1 96 ? 15.622 3.442 -21.607 1.00 80.81 96 LEU A CA 1
ATOM 791 C C . LEU A 1 96 ? 15.326 3.304 -23.105 1.00 80.81 96 LEU A C 1
ATOM 793 O O . LEU A 1 96 ? 15.969 2.516 -23.806 1.00 80.81 96 LEU A O 1
ATOM 797 N N . LYS A 1 97 ? 14.349 4.075 -23.593 1.00 84.06 97 LYS A N 1
ATOM 798 C CA . LYS A 1 97 ? 13.917 4.115 -24.996 1.00 84.06 97 LYS A CA 1
ATOM 799 C C . LYS A 1 97 ? 14.157 5.506 -25.565 1.00 84.06 97 LYS A C 1
ATOM 801 O O . LYS A 1 97 ? 13.694 6.495 -25.006 1.00 84.06 97 LYS A O 1
ATOM 806 N N . HIS A 1 98 ? 14.841 5.578 -26.698 1.00 84.50 98 HIS A N 1
ATOM 807 C CA . HIS A 1 98 ? 14.988 6.821 -27.436 1.00 84.50 98 HIS A CA 1
ATOM 808 C C . HIS A 1 98 ? 13.667 7.165 -28.135 1.00 84.50 98 HIS A C 1
ATOM 810 O O . HIS A 1 98 ? 13.179 6.389 -28.958 1.00 84.50 98 HIS A O 1
ATOM 816 N N . VAL A 1 99 ? 13.082 8.319 -27.805 1.00 87.50 99 VAL A N 1
ATOM 817 C CA . VAL A 1 99 ? 11.737 8.704 -28.267 1.00 87.50 99 VAL A CA 1
ATOM 818 C C . VAL A 1 99 ? 11.683 8.844 -29.789 1.00 87.50 99 VAL A C 1
ATOM 820 O O . VAL A 1 99 ? 10.803 8.258 -30.411 1.00 87.50 99 VAL A O 1
ATOM 823 N N . ALA A 1 100 ? 12.650 9.536 -30.403 1.00 91.00 100 ALA A N 1
ATOM 824 C CA . ALA A 1 100 ? 12.598 9.840 -31.836 1.00 91.00 100 ALA A CA 1
ATOM 825 C C . ALA A 1 100 ? 12.784 8.608 -32.739 1.00 91.00 100 ALA A C 1
ATOM 827 O O . ALA A 1 100 ? 12.207 8.547 -33.818 1.00 91.00 100 ALA A O 1
ATOM 828 N N . THR A 1 101 ? 13.575 7.615 -32.316 1.00 88.88 101 THR A N 1
ATOM 829 C CA . THR A 1 101 ? 13.826 6.405 -33.130 1.00 88.88 101 THR A CA 1
ATOM 830 C C . THR A 1 101 ? 13.045 5.185 -32.660 1.00 88.88 101 THR A C 1
ATOM 832 O O . THR A 1 101 ? 13.066 4.155 -33.328 1.00 88.88 101 THR A O 1
ATOM 835 N N . GLY A 1 102 ? 12.420 5.245 -31.483 1.00 86.38 102 GLY A N 1
ATOM 836 C CA . GLY A 1 102 ? 11.760 4.107 -30.848 1.00 86.38 102 GLY A CA 1
ATOM 837 C C . GLY A 1 102 ? 12.703 2.986 -30.392 1.00 86.38 102 GLY A C 1
ATOM 838 O O . GLY A 1 102 ? 12.228 1.969 -29.888 1.00 86.38 102 GLY A O 1
ATOM 839 N N . LYS A 1 103 ? 14.021 3.150 -30.548 1.00 82.56 103 LYS A N 1
ATOM 840 C CA . LYS A 1 103 ? 15.024 2.137 -30.206 1.00 82.56 103 LYS A CA 1
ATOM 841 C C . LYS A 1 103 ? 15.308 2.134 -28.704 1.00 82.56 103 LYS A C 1
ATOM 843 O O . LYS A 1 103 ? 15.439 3.191 -28.089 1.00 82.56 103 LYS A O 1
ATOM 848 N N . TYR A 1 104 ? 15.440 0.950 -28.118 1.00 80.62 104 TYR A N 1
ATOM 849 C CA . TYR A 1 104 ? 15.904 0.786 -26.737 1.00 80.62 104 TYR A CA 1
ATOM 850 C C . TYR A 1 104 ? 17.429 0.907 -26.668 1.00 80.62 104 TYR A C 1
ATOM 852 O O . TYR A 1 104 ? 18.105 0.531 -27.624 1.00 80.62 104 TYR A O 1
ATOM 860 N N . LEU A 1 105 ? 18.003 1.370 -25.554 1.00 71.38 105 LEU A N 1
ATOM 861 C CA . LEU A 1 105 ? 19.470 1.374 -25.399 1.00 71.38 105 LEU A CA 1
ATOM 862 C C . LEU A 1 105 ? 20.071 -0.038 -25.511 1.00 71.38 105 LEU A C 1
ATOM 864 O O . LEU A 1 105 ? 21.186 -0.196 -25.990 1.00 71.38 105 LEU A O 1
ATOM 868 N N . SER A 1 106 ? 19.298 -1.069 -25.168 1.00 68.38 106 SER A N 1
ATOM 869 C CA . SER A 1 106 ? 19.665 -2.478 -25.348 1.00 68.38 106 SER A CA 1
ATOM 870 C C . SER A 1 106 ? 19.503 -3.007 -26.781 1.00 68.38 106 SER A C 1
ATOM 872 O O . SER A 1 106 ? 19.841 -4.154 -27.045 1.00 68.38 106 SER A O 1
ATOM 874 N N . SER A 1 107 ? 18.963 -2.220 -27.721 1.00 67.31 107 SER A N 1
ATOM 875 C CA . SER A 1 107 ? 18.642 -2.699 -29.079 1.00 67.31 107 SER A CA 1
ATOM 876 C C . SER A 1 107 ? 19.849 -2.818 -30.013 1.00 67.31 107 SER A C 1
ATOM 878 O O . SER A 1 107 ? 19.717 -3.355 -31.111 1.00 67.31 107 SER A O 1
ATOM 880 N N . ASN A 1 108 ? 21.021 -2.328 -29.604 1.00 67.25 108 ASN A N 1
ATOM 881 C CA . ASN A 1 108 ? 22.239 -2.437 -30.392 1.00 67.25 108 ASN A CA 1
ATOM 882 C C . ASN A 1 108 ? 23.148 -3.528 -29.813 1.00 67.25 108 ASN A C 1
ATOM 884 O O . ASN A 1 108 ? 23.911 -3.273 -28.887 1.00 67.25 108 ASN A O 1
ATOM 888 N N . ALA A 1 109 ? 23.087 -4.729 -30.393 1.00 63.41 109 ALA A N 1
ATOM 889 C CA . ALA A 1 109 ? 23.881 -5.886 -29.971 1.00 63.41 109 ALA A CA 1
ATOM 890 C C . ALA A 1 109 ? 25.408 -5.666 -30.054 1.00 63.41 109 ALA A C 1
ATOM 892 O O . ALA A 1 109 ? 26.164 -6.391 -29.414 1.00 63.41 109 ALA A O 1
ATOM 893 N N . ASN A 1 110 ? 25.859 -4.656 -30.808 1.00 66.19 110 ASN A N 1
ATOM 894 C CA . ASN A 1 110 ? 27.277 -4.325 -30.967 1.00 66.19 110 ASN A CA 1
ATOM 895 C C . ASN A 1 110 ? 27.780 -3.290 -29.943 1.00 66.19 110 ASN A C 1
ATOM 897 O O . ASN A 1 110 ? 28.973 -2.994 -29.916 1.00 66.19 110 ASN A O 1
ATOM 901 N N . LEU A 1 111 ? 26.899 -2.714 -29.114 1.00 62.38 111 LEU A N 1
ATOM 902 C CA . LEU A 1 111 ? 27.283 -1.779 -28.054 1.00 62.38 111 LEU A CA 1
ATOM 903 C C . LEU A 1 111 ? 27.479 -2.525 -26.728 1.00 62.38 111 LEU A C 1
ATOM 905 O O . LEU A 1 111 ? 26.554 -2.684 -25.937 1.00 62.38 111 LEU A O 1
ATOM 909 N N . CYS A 1 112 ? 28.717 -2.939 -26.456 1.00 62.12 112 CYS A N 1
ATOM 910 C CA . CYS A 1 112 ? 29.140 -3.344 -25.117 1.00 62.12 112 CYS A CA 1
ATOM 911 C C . CYS A 1 112 ? 29.419 -2.089 -24.281 1.00 62.12 112 CYS A C 1
ATOM 913 O O . CYS A 1 112 ? 30.509 -1.523 -24.352 1.00 62.12 112 CYS A O 1
ATOM 915 N N . TYR A 1 113 ? 28.447 -1.633 -23.490 1.00 61.72 113 TYR A N 1
ATOM 916 C CA . TYR A 1 113 ? 28.720 -0.596 -22.496 1.00 61.72 113 TYR A CA 1
ATOM 917 C C . TYR A 1 113 ? 29.741 -1.132 -21.484 1.00 61.72 113 TYR A C 1
ATOM 919 O O . TYR A 1 113 ? 29.536 -2.212 -20.930 1.00 61.72 113 TYR A O 1
ATOM 927 N N . ASN A 1 114 ? 30.811 -0.376 -21.217 1.00 60.44 114 ASN A N 1
ATOM 928 C CA . ASN A 1 114 ? 31.665 -0.622 -20.054 1.00 60.44 114 ASN A CA 1
ATOM 929 C C . ASN A 1 114 ? 30.841 -0.323 -18.798 1.00 60.44 114 ASN A C 1
ATOM 931 O O . ASN A 1 114 ? 30.839 0.793 -18.280 1.00 60.44 114 ASN A O 1
ATOM 935 N N . THR A 1 115 ? 30.075 -1.308 -18.344 1.00 59.94 115 THR A N 1
ATOM 936 C CA . THR A 1 115 ? 29.395 -1.258 -17.056 1.00 59.94 115 THR A CA 1
ATOM 937 C C . THR A 1 115 ? 30.373 -1.755 -15.989 1.00 59.94 115 THR A C 1
ATOM 939 O O . THR A 1 115 ? 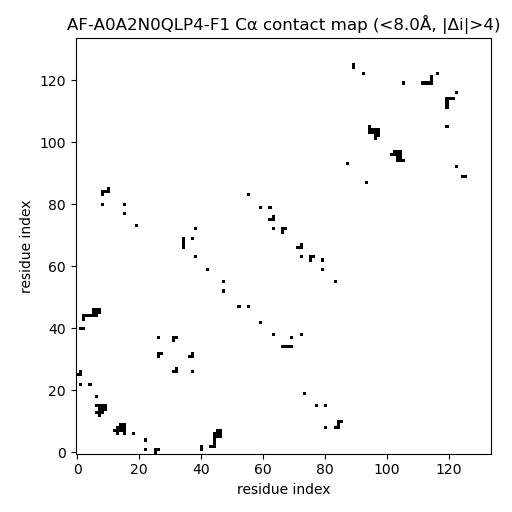31.261 -2.561 -16.257 1.00 59.94 115 THR A O 1
ATOM 942 N N . GLY A 1 116 ? 30.217 -1.315 -14.739 1.00 58.31 116 GLY A N 1
ATOM 943 C CA . GLY A 1 116 ? 30.934 -1.912 -13.600 1.00 58.31 116 GLY A CA 1
ATOM 944 C C . GLY A 1 116 ? 30.443 -3.327 -13.240 1.00 58.31 116 GLY A C 1
ATOM 945 O O . GLY A 1 116 ? 30.642 -3.774 -12.116 1.00 58.31 116 GLY A O 1
ATOM 946 N N . SER A 1 117 ? 29.730 -3.999 -14.149 1.00 57.59 117 SER A N 1
ATOM 947 C CA . SER A 1 117 ? 29.083 -5.301 -13.990 1.00 57.59 117 SER A CA 1
ATOM 948 C C . SER A 1 117 ? 29.499 -6.209 -15.150 1.00 57.59 117 SER A C 1
ATOM 950 O O . SER A 1 117 ? 29.689 -5.755 -16.269 1.00 57.59 117 SER A O 1
ATOM 952 N N . SER A 1 118 ? 29.575 -7.520 -14.929 1.00 58.25 118 SER A N 1
ATOM 953 C CA . SER A 1 118 ? 29.799 -8.518 -15.988 1.00 58.25 118 SER A CA 1
ATOM 954 C C . SER A 1 118 ? 28.608 -8.688 -16.952 1.00 58.25 118 SER A C 1
ATOM 956 O O . SER A 1 118 ? 28.598 -9.610 -17.764 1.00 58.25 118 SER A O 1
ATOM 958 N N . THR A 1 119 ? 27.592 -7.821 -16.874 1.00 58.66 119 THR A N 1
ATOM 959 C CA . THR A 1 119 ? 26.394 -7.856 -17.720 1.00 58.66 119 THR A CA 1
ATOM 960 C C . THR A 1 119 ? 26.177 -6.512 -18.420 1.00 58.66 119 THR A C 1
ATOM 962 O O . THR A 1 119 ? 26.416 -5.450 -17.846 1.00 58.66 119 THR A O 1
ATOM 965 N N . GLN A 1 120 ? 25.665 -6.548 -19.657 1.00 54.56 120 GLN A N 1
ATOM 966 C CA . GLN A 1 120 ? 25.250 -5.347 -20.404 1.00 54.56 120 GLN A CA 1
ATOM 967 C C . GLN A 1 120 ? 23.941 -4.729 -19.883 1.00 54.56 120 GLN A C 1
ATOM 969 O O . GLN A 1 120 ? 23.451 -3.732 -20.413 1.00 54.56 120 GLN A O 1
ATOM 974 N N . LEU A 1 121 ? 23.363 -5.309 -18.829 1.00 54.84 121 LEU A N 1
ATOM 975 C CA . LEU A 1 121 ? 22.303 -4.661 -18.080 1.00 54.84 121 LEU A CA 1
ATOM 976 C C . LEU A 1 121 ? 22.909 -3.454 -17.366 1.00 54.84 121 LEU A C 1
ATOM 978 O O . LEU A 1 121 ? 23.776 -3.592 -16.502 1.00 54.84 121 LEU A O 1
ATOM 982 N N . ILE A 1 122 ? 22.433 -2.260 -17.710 1.00 49.69 122 ILE A N 1
ATOM 983 C CA . ILE A 1 122 ? 22.768 -1.048 -16.967 1.00 49.69 122 ILE A CA 1
ATOM 984 C C . ILE A 1 122 ? 22.040 -1.132 -15.621 1.00 49.69 122 ILE A C 1
ATOM 986 O O . ILE A 1 122 ? 20.905 -0.689 -15.462 1.00 49.69 122 ILE A O 1
ATOM 990 N N . ARG A 1 123 ? 22.690 -1.768 -14.646 1.00 42.00 123 ARG A N 1
ATOM 991 C CA . ARG A 1 123 ? 22.238 -1.844 -13.259 1.00 42.00 123 ARG A CA 1
ATOM 992 C C . ARG A 1 123 ? 22.789 -0.622 -12.535 1.00 42.00 123 ARG A C 1
ATOM 994 O O . ARG A 1 123 ? 23.911 -0.643 -12.035 1.00 42.00 123 ARG A O 1
ATOM 1001 N N . HIS A 1 124 ? 22.041 0.478 -12.536 1.00 41.00 124 HIS A N 1
ATOM 1002 C CA . HIS A 1 124 ? 22.471 1.655 -11.791 1.00 41.00 124 HIS A CA 1
ATOM 1003 C C . HIS A 1 124 ? 22.229 1.407 -10.298 1.00 41.00 124 HIS A C 1
ATOM 1005 O O . HIS A 1 124 ? 21.091 1.367 -9.838 1.00 41.00 124 HIS A O 1
ATOM 1011 N N . PHE A 1 125 ? 23.304 1.207 -9.534 1.00 37.34 125 PHE A N 1
ATOM 1012 C CA . PHE A 1 125 ? 23.239 1.305 -8.080 1.00 37.34 125 PHE A CA 1
ATOM 1013 C C . PHE A 1 125 ? 23.031 2.780 -7.736 1.00 37.34 125 PHE A C 1
ATOM 1015 O O . PHE A 1 125 ? 23.928 3.594 -7.963 1.00 37.34 125 PHE A O 1
ATOM 1022 N N . TYR A 1 126 ? 21.847 3.137 -7.238 1.00 36.88 126 TYR A N 1
ATOM 1023 C CA . TYR A 1 126 ? 21.584 4.487 -6.752 1.00 36.88 126 TYR A CA 1
ATOM 1024 C C . TYR A 1 126 ? 22.476 4.748 -5.529 1.00 36.88 126 TYR A C 1
ATOM 1026 O O . TYR A 1 126 ? 22.197 4.280 -4.427 1.00 36.88 126 TYR A O 1
ATOM 1034 N N . LYS A 1 127 ? 23.565 5.501 -5.721 1.00 30.20 127 LYS A N 1
ATOM 1035 C CA . LYS A 1 127 ? 24.156 6.298 -4.642 1.00 30.20 127 LYS A CA 1
ATOM 1036 C C . LYS A 1 127 ? 23.348 7.596 -4.558 1.00 30.20 127 LYS A C 1
ATOM 1038 O O . LYS A 1 127 ? 23.147 8.226 -5.596 1.00 30.20 127 LYS A O 1
ATOM 1043 N N . PRO A 1 128 ? 22.869 8.004 -3.373 1.00 34.25 128 PRO A N 1
ATOM 1044 C CA . PRO A 1 128 ? 22.139 9.250 -3.232 1.00 34.25 128 PRO A CA 1
ATOM 1045 C C . PRO A 1 128 ? 23.144 10.388 -3.392 1.00 34.25 128 PRO A C 1
ATOM 1047 O O . PRO A 1 128 ? 23.938 10.625 -2.489 1.00 34.25 128 PRO A O 1
ATOM 1050 N N . ASN A 1 129 ? 23.205 10.975 -4.586 1.00 34.66 129 ASN A N 1
ATOM 1051 C CA . ASN A 1 129 ? 23.457 12.391 -4.867 1.00 34.66 129 ASN A CA 1
ATOM 1052 C C . ASN A 1 129 ? 23.757 12.568 -6.364 1.00 34.66 129 ASN A C 1
ATOM 1054 O O . ASN A 1 129 ? 24.536 11.814 -6.937 1.00 34.66 129 ASN A O 1
ATOM 1058 N N . LEU A 1 130 ? 23.170 13.624 -6.932 1.00 35.28 130 LEU A N 1
ATOM 1059 C CA . LEU A 1 130 ? 23.176 14.067 -8.333 1.00 35.28 130 LEU A CA 1
ATOM 1060 C C . LEU A 1 130 ? 22.163 13.394 -9.271 1.00 35.28 130 LEU A C 1
ATOM 1062 O O . LEU A 1 130 ? 22.475 12.473 -10.017 1.00 35.28 130 LEU A O 1
ATOM 1066 N N . PHE A 1 131 ? 20.981 14.005 -9.348 1.00 35.28 131 PHE A N 1
ATOM 1067 C CA . PHE A 1 131 ? 20.381 14.289 -10.649 1.00 35.28 131 PHE A CA 1
ATOM 1068 C C . PHE A 1 131 ? 20.500 15.795 -10.900 1.00 35.28 131 PHE A C 1
ATOM 1070 O O . PHE A 1 131 ? 19.889 16.597 -10.197 1.00 35.28 131 PHE A O 1
ATOM 1077 N N . SER A 1 132 ? 21.304 16.175 -11.892 1.00 31.81 132 SER A N 1
ATOM 1078 C CA . SER A 1 132 ? 21.070 17.393 -12.663 1.00 31.81 132 SER A CA 1
ATOM 1079 C C . SER A 1 132 ? 19.974 17.075 -13.677 1.00 31.81 132 SER A C 1
ATOM 1081 O O . SER A 1 132 ? 20.077 16.085 -14.404 1.00 31.81 132 SER A O 1
ATOM 1083 N N . TYR A 1 133 ? 18.919 17.884 -13.672 1.00 35.78 133 TYR A N 1
ATOM 1084 C CA . TYR A 1 133 ? 17.826 17.832 -14.637 1.00 35.78 133 TYR A CA 1
ATOM 1085 C C . TYR A 1 133 ? 18.369 17.972 -16.070 1.00 35.78 133 TYR A C 1
ATOM 1087 O O . TYR A 1 133 ? 19.260 18.790 -16.306 1.00 35.78 133 TYR A O 1
ATOM 1095 N N . PHE A 1 134 ? 17.841 17.162 -16.992 1.00 36.75 134 PHE A N 1
ATOM 1096 C CA . PHE A 1 134 ? 17.840 17.486 -18.422 1.00 36.75 134 PHE A CA 1
ATOM 1097 C C . PHE A 1 134 ? 16.691 18.448 -18.713 1.00 36.75 134 PHE A C 1
ATOM 1099 O O . PHE A 1 134 ? 15.626 18.276 -18.072 1.00 36.75 134 PHE A O 1
#

Mean predicted aligned error: 10.78 Å

Secondary structure (DSSP, 8-state):
-GGG-----GGGT--HHHHHHHHHHHHHHTT---HHHHHHHHHHHS---TTSHHHHHHHHHHHHTT--SHHHHHHHHHHHHHHHHH---TT-----B-TTT--BGGG-TT-----SSSSSS------S------